Protein AF-A0A924LNQ1-F1 (afdb_monomer_lite)

Sequence (114 aa):
MAVPLSPPAAVATGTAYTRARLTTQVQALLADRRVAGAGPTAPRGRLATPAGLRDCVNALGATGAPLAVDLATFDGSPAAIFVLPAAGGGREVWVVSPSCRPGADGTRYFTRLP

Foldseek 3Di:
DDDPPDQAAEAAPQDEAEPVCNVVVVVVQLVVVVVDPDGHDQDDDLSSDPVSVVLLCVQVVHDDRFSYWYQYHYPNHTWIWTWHADDPGFIKTFTAHPNCDRPCSRTPDIDTGD

pLDDT: mean 74.74, std 15.28, range [33.12, 90.88]

Secondary structure (DSSP, 8-state):
----------B----EE-TTTHHHHHHHHHHHHHH-SS--S---SGGGSHHHHHHHHHHTT--S--SEEEEEEETTEEEEEEEEEPTTSSEEEEEE-TT-BTTB--EEEEEEE-

Radius of gyration: 13.12 Å; chains: 1; bounding box: 34×35×32 Å

Structure (mmCIF, N/CA/C/O backbone):
data_AF-A0A924LNQ1-F1
#
_entry.id   AF-A0A924LNQ1-F1
#
loop_
_atom_site.group_PDB
_atom_site.id
_atom_site.type_symbol
_atom_site.label_atom_id
_atom_site.label_alt_id
_atom_site.label_comp_id
_atom_site.label_asym_id
_atom_site.label_entity_id
_atom_site.label_seq_id
_atom_site.pdbx_PDB_ins_code
_atom_site.Cartn_x
_atom_site.Cartn_y
_atom_site.Cartn_z
_atom_site.occupancy
_atom_site.B_iso_or_equiv
_atom_site.auth_seq_id
_atom_site.auth_comp_id
_atom_site.auth_asym_id
_atom_site.auth_atom_id
_atom_site.pdbx_PDB_model_num
ATOM 1 N N . MET A 1 1 ? 22.230 16.547 -14.900 1.00 33.12 1 MET A N 1
ATOM 2 C CA . MET A 1 1 ? 22.446 16.017 -13.537 1.00 33.12 1 MET A CA 1
ATOM 3 C C . MET A 1 1 ? 21.403 14.934 -13.308 1.00 33.12 1 MET A C 1
ATOM 5 O O . MET A 1 1 ? 20.239 15.262 -13.135 1.00 33.12 1 MET A O 1
ATOM 9 N N . ALA A 1 2 ? 21.774 13.662 -13.458 1.00 35.75 2 ALA A N 1
ATOM 10 C CA . ALA A 1 2 ? 20.860 12.547 -13.230 1.00 35.75 2 ALA A CA 1
ATOM 11 C C . ALA A 1 2 ? 20.834 12.266 -11.727 1.00 35.75 2 ALA A C 1
ATOM 13 O O . ALA A 1 2 ? 21.851 11.869 -11.162 1.00 35.75 2 ALA A O 1
ATOM 14 N N . VAL A 1 3 ? 19.702 12.523 -11.073 1.00 43.25 3 VAL A N 1
ATOM 15 C CA . VAL A 1 3 ? 19.470 12.011 -9.721 1.00 43.25 3 VAL A CA 1
ATOM 16 C C . VAL A 1 3 ? 19.542 10.488 -9.848 1.00 43.25 3 VAL A C 1
ATOM 18 O O . VAL A 1 3 ? 18.784 9.943 -10.657 1.00 43.25 3 VAL A O 1
ATOM 21 N N . PRO A 1 4 ? 20.452 9.78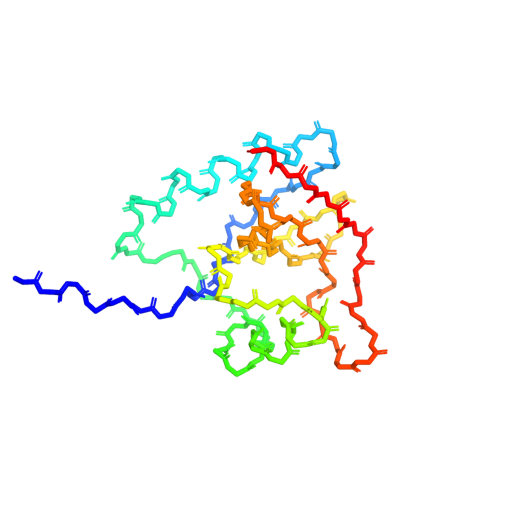1 -9.152 1.00 36.81 4 PRO A N 1
ATOM 22 C CA . PRO A 1 4 ? 20.391 8.331 -9.141 1.00 36.81 4 PRO A CA 1
ATOM 23 C C . PRO A 1 4 ? 19.013 7.979 -8.587 1.00 36.81 4 PRO A C 1
ATOM 25 O O . PRO A 1 4 ? 18.674 8.364 -7.468 1.00 36.81 4 PRO A O 1
ATOM 28 N N . LEU A 1 5 ? 18.188 7.325 -9.406 1.00 40.62 5 LEU A N 1
ATOM 29 C CA . LEU A 1 5 ? 16.910 6.766 -8.988 1.00 40.62 5 LEU A CA 1
ATOM 30 C C . LEU A 1 5 ? 17.242 5.633 -8.019 1.00 40.62 5 LEU A C 1
ATOM 32 O O . LEU A 1 5 ? 17.307 4.465 -8.400 1.00 40.62 5 LEU A O 1
ATOM 36 N N . SER A 1 6 ? 17.560 5.997 -6.777 1.00 44.22 6 SER A N 1
ATOM 37 C CA . SER A 1 6 ? 17.732 5.047 -5.697 1.00 44.22 6 SER A CA 1
ATOM 38 C C . SER A 1 6 ? 16.479 4.184 -5.669 1.00 44.22 6 SER A C 1
ATOM 40 O O . SER A 1 6 ? 15.369 4.727 -5.758 1.00 44.22 6 SER A O 1
ATOM 42 N N . PRO A 1 7 ? 16.629 2.852 -5.582 1.00 51.50 7 PRO A N 1
ATOM 43 C CA . PRO A 1 7 ? 15.477 1.986 -5.458 1.00 51.50 7 PRO A CA 1
ATOM 44 C C . PRO A 1 7 ? 14.638 2.496 -4.283 1.00 51.50 7 PRO A C 1
ATOM 46 O O . PRO A 1 7 ? 15.213 2.933 -3.282 1.00 51.50 7 PRO A O 1
ATOM 49 N N . PRO A 1 8 ? 13.305 2.486 -4.406 1.00 57.97 8 PRO A N 1
ATOM 50 C CA . PRO A 1 8 ? 12.415 3.006 -3.385 1.00 57.97 8 PRO A CA 1
ATOM 51 C C . PRO A 1 8 ? 12.666 2.239 -2.087 1.00 57.97 8 PRO A C 1
ATOM 53 O O . PRO A 1 8 ? 12.164 1.135 -1.893 1.00 57.97 8 PRO A O 1
ATOM 56 N N . ALA A 1 9 ? 13.482 2.818 -1.209 1.00 65.00 9 ALA A N 1
ATOM 57 C CA . ALA A 1 9 ? 13.751 2.264 0.102 1.00 65.00 9 ALA A CA 1
ATOM 58 C C . ALA A 1 9 ? 12.438 2.267 0.876 1.00 65.00 9 ALA A C 1
ATOM 60 O O . ALA A 1 9 ? 11.636 3.189 0.710 1.00 65.00 9 ALA A O 1
ATOM 61 N N . ALA A 1 10 ? 12.189 1.258 1.704 1.00 70.69 10 ALA A N 1
ATOM 62 C CA . ALA A 1 10 ? 11.098 1.372 2.656 1.00 70.69 10 ALA A CA 1
ATOM 63 C C . ALA A 1 10 ? 11.333 2.611 3.525 1.00 70.69 10 ALA A C 1
ATOM 65 O O . ALA A 1 10 ? 12.465 2.914 3.902 1.00 70.69 10 ALA A O 1
ATOM 66 N N . VAL A 1 11 ? 10.265 3.343 3.805 1.00 75.19 11 VAL A N 1
ATOM 67 C CA . VAL A 1 11 ? 10.258 4.371 4.845 1.00 75.19 11 VAL A CA 1
ATOM 68 C C . VAL A 1 11 ? 9.492 3.819 6.035 1.00 75.19 11 VAL A C 1
ATOM 70 O O . VAL A 1 11 ? 8.691 2.906 5.872 1.00 75.19 11 VAL A O 1
ATOM 73 N N . ALA A 1 12 ? 9.761 4.321 7.231 1.00 76.75 12 ALA A N 1
ATOM 74 C CA . ALA A 1 12 ? 8.931 4.049 8.395 1.00 76.75 12 ALA A CA 1
ATOM 75 C C . ALA A 1 12 ? 8.342 5.379 8.857 1.00 76.75 12 ALA A C 1
ATOM 77 O O . ALA A 1 12 ? 8.959 6.088 9.649 1.00 76.75 12 ALA A O 1
ATOM 78 N N . THR A 1 13 ? 7.186 5.761 8.309 1.00 72.00 13 THR A N 1
ATOM 79 C CA . THR A 1 13 ? 6.548 7.037 8.677 1.00 72.00 13 THR A CA 1
ATOM 80 C C . THR A 1 13 ? 5.883 6.974 10.052 1.00 72.00 13 THR A C 1
ATOM 82 O O . THR A 1 13 ? 5.626 8.008 10.660 1.00 72.00 13 THR A O 1
ATOM 85 N N . GLY A 1 14 ? 5.577 5.765 10.545 1.00 76.56 14 GLY A N 1
ATOM 86 C CA . GLY A 1 14 ? 4.773 5.572 11.754 1.00 76.56 14 GLY A CA 1
ATOM 87 C C . GLY A 1 14 ? 3.283 5.869 11.553 1.00 76.56 14 GLY A C 1
ATOM 88 O O . GLY A 1 14 ? 2.533 5.909 12.526 1.00 76.56 14 GLY A O 1
ATOM 89 N N . THR A 1 15 ? 2.833 6.057 10.308 1.00 85.31 15 THR A N 1
ATOM 90 C CA . THR A 1 15 ? 1.434 6.365 9.996 1.00 85.31 15 THR A CA 1
ATOM 91 C C . THR A 1 15 ? 0.491 5.245 10.457 1.00 85.31 15 THR A C 1
ATOM 93 O O . THR A 1 15 ? 0.713 4.058 10.215 1.00 85.31 15 THR A O 1
ATOM 96 N N . ALA A 1 16 ? -0.607 5.620 11.112 1.00 88.69 16 ALA A N 1
ATOM 97 C CA . ALA A 1 16 ? -1.681 4.693 11.451 1.00 88.69 16 ALA A CA 1
ATOM 98 C C . ALA A 1 16 ? -2.677 4.601 10.291 1.00 88.69 16 ALA A C 1
ATOM 100 O O . ALA A 1 16 ? -3.648 5.361 10.212 1.00 88.69 16 ALA A O 1
ATOM 101 N N . TYR A 1 17 ? -2.419 3.693 9.352 1.00 88.06 17 TYR A N 1
ATOM 102 C CA . TYR A 1 17 ? -3.333 3.432 8.251 1.00 88.06 17 TYR A CA 1
ATOM 103 C C . TYR A 1 17 ? -4.601 2.750 8.751 1.00 88.06 17 TYR A C 1
ATOM 105 O O . TYR A 1 17 ? -4.583 1.928 9.667 1.00 88.06 17 TYR A O 1
ATOM 113 N N . THR A 1 18 ? -5.718 3.080 8.118 1.00 90.88 18 THR A N 1
ATOM 114 C CA . THR A 1 18 ? -7.011 2.438 8.381 1.00 90.88 18 THR A CA 1
ATOM 115 C C . THR A 1 18 ? -7.687 2.138 7.060 1.00 90.88 18 THR A C 1
ATOM 117 O O . THR A 1 18 ? -7.518 2.904 6.109 1.00 90.88 18 THR A O 1
ATOM 120 N N . ARG A 1 19 ? -8.506 1.084 6.982 1.00 88.50 19 ARG A N 1
ATOM 121 C CA . ARG A 1 19 ? -9.283 0.802 5.753 1.00 88.50 19 ARG A CA 1
ATOM 122 C C . ARG A 1 19 ? -10.075 2.011 5.269 1.00 88.50 19 ARG A C 1
ATOM 124 O O . ARG A 1 19 ? -10.077 2.307 4.080 1.00 88.50 19 ARG A O 1
ATOM 131 N N . ALA A 1 20 ? -10.701 2.729 6.200 1.00 88.62 20 ALA A N 1
ATOM 132 C CA . ALA A 1 20 ? -11.564 3.866 5.897 1.00 88.62 20 ALA A CA 1
ATOM 133 C C . ALA A 1 20 ? -10.820 5.059 5.271 1.00 88.62 20 ALA A C 1
ATOM 135 O O . ALA A 1 20 ? -11.437 5.865 4.582 1.00 88.62 20 ALA A O 1
ATOM 136 N N . ARG A 1 21 ? -9.510 5.198 5.517 1.00 88.94 21 ARG A N 1
ATOM 137 C CA . ARG A 1 21 ? -8.708 6.349 5.061 1.00 88.94 21 ARG A CA 1
ATOM 138 C C . ARG A 1 21 ? -7.530 5.962 4.172 1.00 88.94 21 ARG A C 1
ATOM 140 O O . ARG A 1 21 ? -6.788 6.849 3.755 1.00 88.94 21 ARG A O 1
ATOM 147 N N . LEU A 1 22 ? -7.377 4.676 3.850 1.00 86.94 22 LEU A N 1
ATOM 148 C CA . LEU A 1 22 ? -6.207 4.139 3.156 1.00 86.94 22 LEU A CA 1
ATOM 149 C C . LEU A 1 22 ? -5.921 4.889 1.854 1.00 86.94 22 LEU A C 1
ATOM 151 O O . LEU A 1 22 ? -4.785 5.285 1.627 1.00 86.94 22 LEU A O 1
ATOM 155 N N . THR A 1 23 ? -6.945 5.148 1.039 1.00 87.06 23 THR A N 1
ATOM 156 C CA . THR A 1 23 ? -6.801 5.885 -0.223 1.00 87.06 23 THR A CA 1
ATOM 157 C C . THR A 1 23 ? -6.181 7.264 -0.008 1.00 87.06 23 THR A C 1
ATOM 159 O O . THR A 1 23 ? -5.158 7.578 -0.611 1.00 87.06 23 THR A O 1
ATOM 162 N N . THR A 1 24 ? -6.749 8.076 0.885 1.00 87.62 24 THR A N 1
ATOM 163 C CA . THR A 1 24 ? -6.257 9.433 1.163 1.00 87.62 24 THR A CA 1
ATOM 164 C C . THR A 1 24 ? -4.864 9.410 1.795 1.00 87.62 24 THR A C 1
ATOM 166 O O . THR A 1 24 ? -4.009 10.213 1.432 1.00 87.62 24 THR A O 1
ATOM 169 N N . GLN A 1 25 ? -4.608 8.459 2.698 1.00 89.56 25 GLN A N 1
ATOM 170 C CA . GLN A 1 25 ? -3.310 8.298 3.361 1.00 89.56 25 GLN A CA 1
ATOM 171 C C . GLN A 1 25 ? -2.211 7.878 2.376 1.00 89.56 25 GLN A C 1
ATOM 173 O O . GLN A 1 25 ? -1.108 8.416 2.414 1.00 89.56 25 GLN A O 1
ATOM 178 N N . VAL A 1 26 ? -2.513 6.968 1.448 1.00 86.88 26 VAL A N 1
ATOM 179 C CA . VAL A 1 26 ? -1.578 6.546 0.396 1.00 86.88 26 VAL A CA 1
ATOM 180 C C . VAL A 1 26 ? -1.292 7.684 -0.581 1.00 86.88 26 VAL A C 1
ATOM 182 O O . VAL A 1 26 ? -0.144 7.865 -0.983 1.00 86.88 26 VAL A O 1
ATOM 185 N N . GLN A 1 27 ? -2.297 8.481 -0.948 1.00 84.88 27 GLN A N 1
ATOM 186 C CA . GLN A 1 27 ? -2.071 9.654 -1.796 1.00 84.88 27 GLN A CA 1
ATOM 187 C C . GLN A 1 27 ? -1.153 10.677 -1.112 1.00 84.88 27 GLN A C 1
ATOM 189 O O . GLN A 1 27 ? -0.250 11.201 -1.765 1.00 84.88 27 GLN A O 1
ATOM 194 N N . ALA A 1 28 ? -1.314 10.901 0.197 1.00 85.06 28 ALA A N 1
ATOM 195 C CA . ALA A 1 28 ? -0.407 11.747 0.975 1.00 85.06 28 ALA A CA 1
ATOM 196 C C . ALA A 1 28 ? 1.027 11.187 0.993 1.00 85.06 28 ALA A C 1
ATOM 198 O O . ALA A 1 28 ? 1.959 11.905 0.644 1.00 85.06 28 ALA A O 1
ATOM 199 N N . LEU A 1 29 ? 1.202 9.884 1.257 1.00 83.44 29 LEU A N 1
ATOM 200 C CA . LEU A 1 29 ? 2.511 9.214 1.202 1.00 83.44 29 LEU A CA 1
ATOM 201 C C . LEU A 1 29 ? 3.209 9.417 -0.153 1.00 83.44 29 LEU A C 1
ATOM 203 O O . LEU A 1 29 ? 4.417 9.651 -0.224 1.00 83.44 29 LEU A O 1
ATOM 207 N N . LEU A 1 30 ? 2.454 9.306 -1.245 1.00 81.25 30 LEU A N 1
ATOM 208 C CA . LEU A 1 30 ? 2.969 9.489 -2.600 1.00 81.25 30 LEU A CA 1
ATOM 209 C C . LEU A 1 30 ? 3.318 10.950 -2.900 1.00 81.25 30 LEU A C 1
ATOM 211 O O . LEU A 1 30 ? 4.282 11.194 -3.627 1.00 81.25 30 LEU A O 1
ATOM 215 N N . ALA A 1 31 ? 2.550 11.903 -2.369 1.00 80.19 31 ALA A N 1
ATOM 216 C CA . ALA A 1 31 ? 2.848 13.326 -2.475 1.00 80.19 31 ALA A CA 1
ATOM 217 C C . ALA A 1 31 ? 4.133 13.671 -1.707 1.00 80.19 31 ALA A C 1
ATOM 219 O O . ALA A 1 31 ? 5.040 14.259 -2.292 1.00 80.19 31 ALA A O 1
ATOM 220 N N . ASP A 1 32 ? 4.269 13.200 -0.466 1.00 70.44 32 ASP A N 1
ATOM 221 C CA . ASP A 1 32 ? 5.452 13.427 0.372 1.00 70.44 32 ASP A CA 1
ATOM 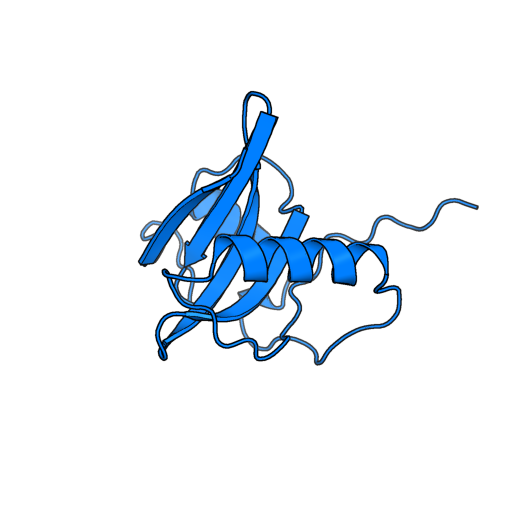222 C C . ASP A 1 32 ? 6.709 12.768 -0.207 1.00 70.44 32 ASP A C 1
ATOM 224 O O . ASP A 1 32 ? 7.789 13.356 -0.200 1.00 70.44 32 ASP A O 1
ATOM 228 N N . ARG A 1 33 ? 6.597 11.573 -0.801 1.00 63.50 33 ARG A N 1
ATOM 229 C CA . ARG A 1 33 ? 7.730 10.908 -1.469 1.00 63.50 33 ARG A CA 1
ATOM 230 C C . ARG A 1 33 ? 8.265 11.643 -2.687 1.00 63.50 33 ARG A C 1
ATOM 232 O O . ARG A 1 33 ? 9.448 11.509 -2.983 1.00 63.50 33 ARG A O 1
ATOM 239 N N . ARG A 1 34 ? 7.428 12.403 -3.399 1.00 55.12 34 ARG A N 1
ATOM 240 C CA . ARG A 1 34 ? 7.916 13.278 -4.477 1.00 55.12 34 ARG A CA 1
ATOM 241 C C . ARG A 1 34 ? 8.774 14.422 -3.935 1.00 55.12 34 ARG A C 1
ATOM 243 O O . ARG A 1 34 ? 9.555 14.987 -4.690 1.00 55.12 34 ARG A O 1
ATOM 250 N N . VAL A 1 35 ? 8.633 14.737 -2.648 1.00 44.00 35 VAL A N 1
ATOM 251 C CA . VAL A 1 35 ? 9.347 15.811 -1.949 1.00 44.00 35 VAL A CA 1
ATOM 252 C C . VAL A 1 35 ? 10.547 15.270 -1.146 1.00 44.00 35 VAL A C 1
ATOM 254 O O . VAL A 1 35 ? 11.517 15.990 -0.920 1.00 44.00 35 VAL A O 1
ATOM 257 N N . ALA A 1 36 ? 10.539 13.993 -0.749 1.00 45.84 36 ALA A N 1
ATOM 258 C CA . ALA A 1 36 ? 11.541 13.405 0.140 1.00 45.84 36 ALA A CA 1
ATOM 259 C C . ALA A 1 36 ? 12.878 13.056 -0.555 1.00 45.84 36 ALA A C 1
ATOM 261 O O . ALA A 1 36 ? 13.087 11.938 -1.025 1.00 45.84 36 ALA A O 1
ATOM 262 N N . GLY A 1 37 ? 13.813 14.012 -0.546 1.00 39.62 37 GLY A N 1
ATOM 263 C CA . GLY A 1 37 ? 15.240 13.833 -0.862 1.00 39.62 37 GLY A CA 1
ATOM 264 C C . GLY A 1 37 ? 16.163 13.591 0.349 1.00 39.62 37 GLY A C 1
ATOM 265 O O . GLY A 1 37 ? 17.372 13.492 0.169 1.00 39.62 37 GLY A O 1
ATOM 266 N N . ALA A 1 38 ? 15.644 13.490 1.577 1.00 37.47 38 ALA A N 1
ATOM 267 C CA . ALA A 1 38 ? 16.425 13.213 2.791 1.00 37.47 38 ALA A CA 1
ATOM 268 C C . ALA A 1 38 ? 15.542 12.492 3.831 1.00 37.47 38 ALA A C 1
ATOM 270 O O . ALA A 1 38 ? 14.403 12.889 4.060 1.00 37.47 38 ALA A O 1
ATOM 271 N N . GLY A 1 39 ? 16.032 11.368 4.363 1.00 41.94 39 GLY A N 1
ATOM 272 C CA . GLY A 1 39 ? 15.209 10.226 4.781 1.00 41.94 39 GLY A CA 1
ATOM 273 C C . GLY A 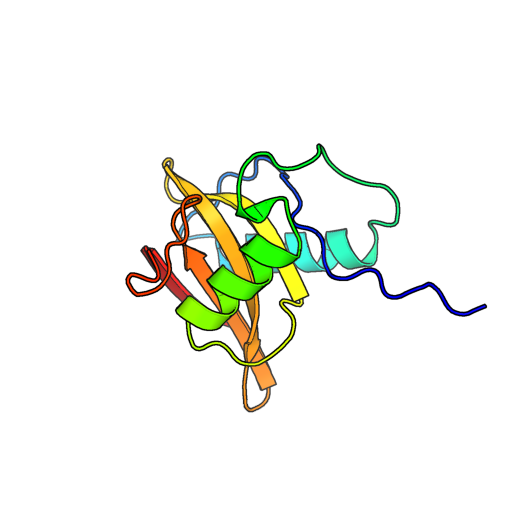1 39 ? 14.493 10.294 6.150 1.00 41.94 39 GLY A C 1
ATOM 274 O O . GLY A 1 39 ? 15.069 10.786 7.120 1.00 41.94 39 GLY A O 1
ATOM 275 N N . PRO A 1 40 ? 13.289 9.688 6.253 1.00 48.69 40 PRO A N 1
ATOM 276 C CA . PRO A 1 40 ? 12.672 9.204 7.497 1.00 48.69 40 PRO A CA 1
ATOM 277 C C . PRO A 1 40 ? 13.491 8.076 8.154 1.00 48.69 40 PRO A C 1
ATOM 279 O O . PRO A 1 40 ? 14.346 7.465 7.513 1.00 48.69 40 PRO A O 1
ATOM 282 N N . THR A 1 41 ? 13.205 7.773 9.426 1.00 48.62 41 THR A N 1
ATOM 283 C CA . THR A 1 41 ? 13.862 6.730 10.236 1.00 48.62 41 THR A CA 1
ATOM 284 C C . THR A 1 41 ? 14.064 5.423 9.464 1.00 48.62 41 THR A C 1
ATOM 286 O O . THR A 1 41 ? 13.122 4.893 8.871 1.00 48.62 41 THR A O 1
ATOM 289 N N . ALA A 1 42 ? 15.294 4.893 9.492 1.00 55.91 42 ALA A N 1
ATOM 290 C CA . ALA A 1 42 ? 15.639 3.651 8.812 1.00 55.91 42 ALA A CA 1
ATOM 291 C C . ALA A 1 42 ? 14.700 2.518 9.272 1.00 55.91 42 ALA A C 1
ATOM 293 O O . ALA A 1 42 ? 14.629 2.236 10.477 1.00 55.91 42 ALA A O 1
ATOM 294 N N . PRO A 1 43 ? 13.976 1.868 8.346 1.00 61.12 43 PRO A N 1
ATOM 295 C CA . PRO A 1 43 ? 13.132 0.742 8.697 1.00 61.12 43 PRO A CA 1
ATOM 296 C C . PRO A 1 43 ? 13.985 -0.382 9.295 1.00 61.12 43 PRO A C 1
ATOM 298 O O . PRO A 1 43 ? 15.168 -0.519 8.984 1.00 61.12 43 PRO A O 1
ATOM 301 N N . ARG A 1 44 ? 13.401 -1.204 10.169 1.00 61.47 44 ARG A N 1
ATOM 302 C CA . ARG A 1 44 ? 14.075 -2.371 10.763 1.00 61.47 44 ARG A CA 1
ATOM 303 C C . ARG A 1 44 ? 13.398 -3.659 10.293 1.00 61.47 44 ARG A C 1
ATOM 305 O O . ARG A 1 44 ? 12.178 -3.706 10.169 1.00 61.47 44 ARG A O 1
ATOM 312 N N . GLY A 1 45 ? 14.186 -4.709 10.055 1.00 68.50 45 GLY A N 1
ATOM 313 C CA . GLY A 1 45 ? 13.704 -6.024 9.606 1.00 68.50 45 GLY A CA 1
ATOM 314 C C . GLY A 1 45 ? 13.934 -6.299 8.115 1.00 68.50 45 GLY A C 1
ATOM 315 O O . GLY A 1 45 ? 14.584 -5.523 7.423 1.00 68.50 45 GLY A O 1
ATOM 316 N N . ARG A 1 46 ? 13.411 -7.423 7.601 1.00 71.19 46 ARG A N 1
ATOM 317 C CA . ARG A 1 46 ? 13.653 -7.879 6.212 1.00 71.19 46 ARG A CA 1
ATOM 318 C C . ARG A 1 46 ? 13.284 -6.829 5.162 1.00 71.19 46 ARG A C 1
ATOM 320 O O . ARG A 1 46 ? 14.050 -6.598 4.230 1.00 71.19 46 ARG A O 1
ATOM 327 N N . LEU A 1 47 ? 12.159 -6.150 5.366 1.00 73.94 47 LEU A N 1
ATOM 328 C CA . LEU A 1 47 ? 11.643 -5.118 4.465 1.00 73.94 47 LEU A CA 1
ATOM 329 C C . LEU A 1 47 ? 12.451 -3.809 4.491 1.00 73.94 47 LEU A C 1
ATOM 331 O O . LEU A 1 47 ? 12.217 -2.934 3.669 1.00 73.94 47 LEU A O 1
ATOM 335 N N . ALA A 1 48 ? 13.421 -3.669 5.400 1.00 73.06 48 ALA A N 1
ATOM 336 C CA . ALA A 1 48 ? 14.372 -2.560 5.377 1.00 73.06 48 ALA A CA 1
ATOM 337 C C . ALA A 1 48 ? 15.452 -2.724 4.299 1.00 73.06 48 ALA A C 1
ATOM 339 O O . ALA A 1 48 ? 16.139 -1.766 3.953 1.00 73.06 48 ALA A O 1
ATOM 340 N N . THR A 1 49 ? 15.631 -3.945 3.790 1.00 72.94 49 THR A N 1
ATOM 341 C CA . THR A 1 49 ? 16.660 -4.258 2.799 1.00 72.94 49 THR A CA 1
ATOM 342 C C . THR A 1 49 ? 16.058 -4.313 1.394 1.00 72.94 49 THR A C 1
ATOM 344 O O . THR A 1 49 ? 14.948 -4.827 1.226 1.00 72.94 49 THR A O 1
ATOM 347 N N . PRO A 1 50 ? 16.789 -3.873 0.353 1.00 72.75 50 PRO A N 1
ATOM 348 C CA . PRO A 1 50 ? 16.330 -4.008 -1.030 1.00 72.75 50 PRO A CA 1
ATOM 349 C C . PRO A 1 50 ? 16.040 -5.459 -1.440 1.00 72.75 50 PRO A C 1
ATOM 351 O O . PRO A 1 50 ? 15.144 -5.699 -2.246 1.00 72.75 50 PRO A O 1
ATOM 354 N N . ALA A 1 51 ? 16.786 -6.422 -0.887 1.00 78.50 51 ALA A N 1
ATOM 355 C CA . 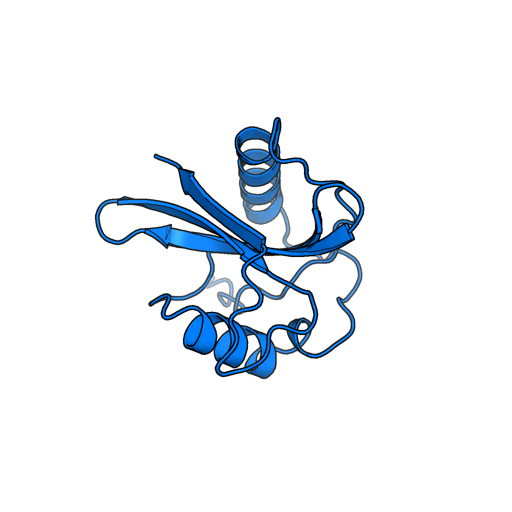ALA A 1 51 ? 16.570 -7.846 -1.128 1.00 78.50 51 ALA A CA 1
ATOM 356 C C . ALA A 1 51 ? 15.237 -8.317 -0.529 1.00 78.50 51 ALA A C 1
ATOM 358 O O . ALA A 1 51 ? 14.396 -8.837 -1.254 1.00 78.50 51 ALA A O 1
ATOM 359 N N . GLY A 1 52 ? 14.983 -8.034 0.753 1.00 79.19 52 GLY A N 1
ATOM 360 C CA . GLY A 1 52 ? 13.733 -8.442 1.396 1.00 79.19 52 GLY A CA 1
ATOM 361 C C . GLY A 1 52 ? 12.491 -7.753 0.821 1.00 79.19 52 GLY A C 1
ATOM 362 O O . GLY A 1 52 ? 11.426 -8.364 0.781 1.00 79.19 52 GLY A O 1
ATOM 363 N N . LEU A 1 53 ? 12.614 -6.518 0.320 1.00 77.56 53 LEU A N 1
ATOM 364 C CA . LEU A 1 53 ? 11.537 -5.869 -0.438 1.00 77.56 53 LEU A CA 1
ATOM 365 C C . LEU A 1 53 ? 11.228 -6.606 -1.739 1.00 77.56 53 LEU A C 1
ATOM 367 O O . LEU A 1 53 ? 10.063 -6.827 -2.054 1.00 77.56 53 LEU A O 1
ATOM 371 N N . ARG A 1 54 ? 12.264 -7.003 -2.481 1.00 78.88 54 ARG A N 1
ATOM 372 C CA . ARG A 1 54 ? 12.113 -7.734 -3.742 1.00 78.88 54 ARG A CA 1
ATOM 373 C C . ARG A 1 54 ? 11.479 -9.100 -3.526 1.00 78.88 54 ARG A C 1
ATOM 375 O O . ARG A 1 54 ? 10.555 -9.449 -4.247 1.00 78.88 54 ARG A O 1
ATOM 382 N N . ASP A 1 55 ? 11.922 -9.824 -2.504 1.00 80.94 55 ASP A N 1
ATOM 383 C CA . ASP A 1 55 ? 11.348 -11.121 -2.144 1.00 80.94 55 ASP A CA 1
ATOM 384 C C . ASP A 1 55 ? 9.868 -10.995 -1.771 1.00 80.94 55 ASP A C 1
ATOM 386 O O . ASP A 1 55 ? 9.059 -11.831 -2.164 1.00 80.94 55 ASP A O 1
ATOM 390 N N . CYS A 1 56 ? 9.499 -9.923 -1.064 1.00 81.75 56 CYS A N 1
ATOM 391 C CA . CYS A 1 56 ? 8.111 -9.640 -0.718 1.00 81.75 56 CYS A CA 1
ATOM 392 C C . CYS A 1 56 ? 7.254 -9.328 -1.951 1.00 81.75 56 CYS A C 1
ATOM 394 O O . CYS A 1 56 ? 6.182 -9.898 -2.117 1.00 81.75 56 CYS A O 1
ATOM 396 N N . VAL A 1 57 ? 7.739 -8.464 -2.847 1.00 80.69 57 VAL A N 1
ATOM 397 C CA . VAL A 1 57 ? 7.041 -8.134 -4.101 1.00 80.69 57 VAL A CA 1
ATOM 398 C C . VAL A 1 57 ? 6.867 -9.378 -4.979 1.00 80.69 57 VAL A C 1
ATOM 400 O O . VAL A 1 57 ? 5.783 -9.598 -5.512 1.00 80.69 57 VAL A O 1
ATOM 403 N N . ASN A 1 58 ? 7.889 -10.236 -5.051 1.00 81.81 58 ASN A N 1
ATOM 404 C CA . ASN A 1 58 ? 7.808 -11.518 -5.749 1.00 81.81 58 ASN A CA 1
ATOM 405 C C . ASN A 1 58 ? 6.779 -12.459 -5.107 1.00 81.81 58 ASN A C 1
ATOM 407 O O . ASN A 1 58 ? 6.034 -13.120 -5.824 1.00 81.81 58 ASN A O 1
ATOM 411 N N . ALA A 1 59 ? 6.717 -12.510 -3.772 1.00 81.19 59 ALA A N 1
ATOM 412 C CA . ALA A 1 59 ? 5.720 -13.302 -3.055 1.00 81.19 59 ALA A CA 1
ATOM 413 C C . ALA A 1 59 ? 4.293 -12.804 -3.324 1.00 81.19 59 ALA A C 1
ATOM 415 O O . ALA A 1 59 ? 3.398 -13.618 -3.493 1.00 81.19 59 ALA A O 1
ATOM 416 N N . LEU A 1 60 ? 4.096 -11.487 -3.450 1.00 78.88 60 LEU A N 1
ATOM 417 C CA . LEU A 1 60 ? 2.809 -10.888 -3.823 1.00 78.88 60 LEU A CA 1
ATOM 418 C C . LEU A 1 60 ? 2.390 -11.195 -5.271 1.00 78.88 60 LEU A C 1
ATOM 420 O O . LEU A 1 60 ? 1.280 -10.849 -5.666 1.00 78.88 60 LEU A O 1
ATOM 424 N N . GLY A 1 61 ? 3.279 -11.770 -6.091 1.00 79.06 61 GLY A N 1
ATOM 425 C CA . GLY A 1 61 ? 3.059 -11.937 -7.529 1.00 79.06 61 GLY A CA 1
ATOM 426 C C . GLY A 1 61 ? 2.967 -10.606 -8.282 1.00 79.06 61 GLY A C 1
ATOM 427 O O . GLY A 1 61 ? 2.571 -10.580 -9.447 1.00 79.06 61 GLY A O 1
ATOM 428 N N . ALA A 1 62 ? 3.319 -9.496 -7.630 1.00 75.25 62 ALA A N 1
ATOM 429 C CA . ALA A 1 62 ? 3.225 -8.174 -8.212 1.00 75.25 62 ALA A CA 1
ATOM 430 C C . ALA A 1 62 ? 4.439 -7.924 -9.113 1.00 75.25 62 ALA A C 1
ATOM 432 O O . ALA A 1 62 ? 5.592 -8.109 -8.721 1.00 75.25 62 ALA A O 1
ATOM 433 N N . THR A 1 63 ? 4.186 -7.491 -10.343 1.00 70.44 63 THR A N 1
ATOM 434 C CA . THR A 1 63 ? 5.240 -7.212 -11.319 1.00 70.44 63 THR A CA 1
ATOM 435 C C . THR A 1 63 ? 5.568 -5.726 -11.331 1.00 70.44 63 THR A C 1
ATOM 437 O O . THR A 1 63 ? 4.709 -4.902 -11.641 1.00 70.44 63 THR A O 1
ATOM 440 N N . GLY A 1 64 ? 6.822 -5.378 -11.046 1.00 73.56 64 GLY A N 1
ATOM 441 C CA . GLY A 1 64 ? 7.324 -4.007 -11.144 1.00 73.56 64 GLY A CA 1
ATOM 442 C C . GLY A 1 64 ? 7.955 -3.493 -9.854 1.00 73.56 64 GLY A C 1
ATOM 443 O O . GLY A 1 64 ? 7.872 -4.108 -8.794 1.00 73.56 64 GLY A O 1
ATOM 444 N N . ALA A 1 65 ? 8.626 -2.346 -9.954 1.00 76.62 65 ALA A N 1
ATOM 445 C CA . ALA A 1 65 ? 9.191 -1.687 -8.786 1.00 76.62 65 ALA A CA 1
ATOM 446 C C . ALA A 1 65 ? 8.070 -0.994 -7.985 1.00 76.62 65 ALA A C 1
ATOM 448 O O . ALA A 1 65 ? 7.278 -0.253 -8.579 1.00 76.62 65 ALA A O 1
ATOM 449 N N . PRO A 1 66 ? 7.991 -1.187 -6.656 1.00 80.19 66 PRO A N 1
ATOM 450 C CA . PRO A 1 66 ? 7.011 -0.484 -5.838 1.00 80.19 66 PRO A CA 1
ATOM 451 C C . PRO A 1 66 ? 7.284 1.020 -5.883 1.00 80.19 66 PRO A C 1
ATOM 453 O O . PRO A 1 66 ? 8.400 1.452 -5.650 1.00 80.19 66 PRO A O 1
ATOM 456 N N . LEU A 1 67 ? 6.275 1.844 -6.144 1.00 83.62 67 LEU A N 1
ATOM 457 C CA . LEU A 1 67 ? 6.388 3.306 -6.130 1.00 83.62 67 LEU A CA 1
ATOM 458 C C . LEU A 1 67 ? 6.673 3.827 -4.715 1.00 83.62 67 LEU A C 1
ATOM 460 O O . LEU A 1 67 ? 7.465 4.752 -4.515 1.00 83.62 67 LEU A O 1
ATOM 464 N N . ALA A 1 68 ? 6.017 3.219 -3.726 1.00 83.44 68 ALA A N 1
ATOM 465 C CA . ALA A 1 68 ? 6.211 3.526 -2.321 1.00 83.44 68 ALA A CA 1
ATOM 466 C C . ALA A 1 68 ? 6.121 2.274 -1.454 1.00 83.44 68 ALA A C 1
ATOM 468 O O . ALA A 1 68 ? 5.340 1.369 -1.737 1.00 83.44 68 ALA A O 1
ATOM 469 N N . VAL A 1 69 ? 6.925 2.248 -0.391 1.00 84.12 69 VAL A N 1
ATOM 470 C CA . VAL A 1 69 ? 6.834 1.245 0.669 1.00 84.12 69 VAL A CA 1
ATOM 471 C C . VAL A 1 69 ? 6.918 1.950 2.014 1.00 84.12 69 VAL A C 1
ATOM 473 O O . VAL A 1 69 ? 7.880 2.684 2.256 1.00 84.12 69 VAL A O 1
ATOM 476 N N . ASP A 1 70 ? 5.930 1.731 2.872 1.00 85.62 70 ASP A N 1
ATOM 477 C CA . ASP A 1 70 ? 5.868 2.311 4.213 1.00 85.62 70 ASP A CA 1
ATOM 478 C C . ASP A 1 70 ? 5.673 1.223 5.276 1.00 85.62 70 ASP A C 1
ATOM 480 O O . ASP A 1 70 ? 4.711 0.457 5.221 1.00 85.62 70 ASP A O 1
ATOM 484 N N . LEU A 1 71 ? 6.599 1.130 6.232 1.00 84.44 71 LEU A N 1
ATOM 485 C CA . LEU A 1 71 ? 6.491 0.271 7.409 1.00 84.44 71 LEU A CA 1
ATOM 486 C C . LEU A 1 71 ? 5.779 1.045 8.512 1.00 84.44 71 LEU A C 1
ATOM 488 O O . LEU A 1 71 ? 6.337 1.962 9.117 1.00 84.44 71 LEU A O 1
ATOM 492 N N . ALA A 1 72 ? 4.538 0.659 8.772 1.00 87.88 72 ALA A N 1
ATOM 493 C CA . ALA A 1 72 ? 3.633 1.430 9.600 1.00 87.88 72 ALA A CA 1
ATOM 494 C C . ALA A 1 72 ? 2.647 0.504 10.332 1.00 87.88 72 ALA A C 1
ATOM 496 O O . ALA A 1 72 ? 2.946 -0.666 10.596 1.00 87.88 72 ALA A O 1
ATOM 497 N N . THR A 1 73 ? 1.472 1.013 10.696 1.00 89.19 73 THR A N 1
ATOM 498 C CA . THR A 1 73 ? 0.381 0.170 11.201 1.00 89.19 73 THR A CA 1
ATOM 499 C C . THR A 1 73 ? -0.827 0.258 10.283 1.00 89.19 73 THR A C 1
ATOM 501 O O . THR A 1 73 ? -1.060 1.287 9.662 1.00 89.19 73 THR A O 1
ATOM 504 N N . PHE A 1 74 ? -1.591 -0.824 10.187 1.00 89.62 74 PHE A N 1
ATOM 505 C CA . PHE A 1 74 ? -2.865 -0.895 9.489 1.00 89.62 74 PHE A CA 1
ATOM 506 C C . PHE A 1 74 ? -3.922 -1.475 10.423 1.00 89.62 74 PHE A C 1
ATOM 508 O O . PHE A 1 74 ? -3.734 -2.569 10.961 1.00 89.62 74 PHE A O 1
ATOM 515 N N . ASP A 1 75 ? -5.006 -0.727 10.634 1.00 90.25 75 ASP A N 1
ATOM 516 C CA . ASP A 1 75 ? -6.071 -1.045 11.594 1.00 90.25 75 ASP A CA 1
ATOM 517 C C . ASP A 1 75 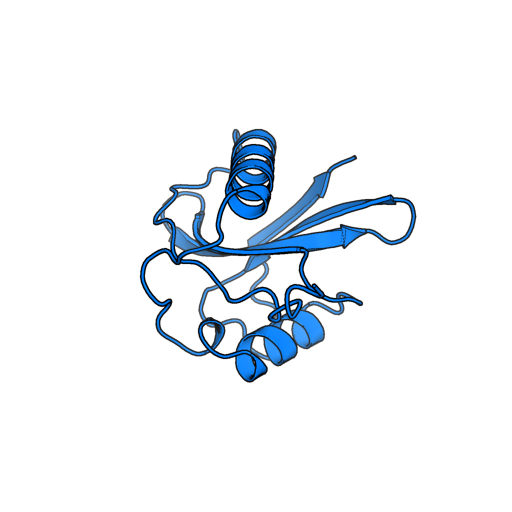? -5.497 -1.431 12.979 1.00 90.25 75 ASP A C 1
ATOM 519 O O . ASP A 1 75 ? -5.877 -2.426 13.592 1.00 90.25 75 ASP A O 1
ATOM 523 N N . GLY A 1 76 ? -4.501 -0.668 13.448 1.00 87.31 76 GLY A N 1
ATOM 524 C CA . GLY A 1 76 ? -3.852 -0.862 14.752 1.00 87.31 76 GLY A CA 1
ATOM 525 C C . GLY A 1 76 ? -2.823 -1.997 14.824 1.00 87.31 76 GLY A C 1
ATOM 526 O O . GLY A 1 76 ? -2.192 -2.179 15.861 1.00 87.31 76 GLY A O 1
ATOM 527 N N . SER A 1 77 ? -2.603 -2.746 13.742 1.00 86.69 77 SER A N 1
ATOM 528 C CA . SER A 1 77 ? -1.586 -3.802 13.689 1.00 86.69 77 SER A CA 1
ATOM 529 C C . SER A 1 77 ? -0.365 -3.387 12.870 1.00 86.69 77 SER A C 1
ATOM 531 O O . SER A 1 77 ? -0.546 -2.780 11.819 1.00 86.69 77 SER A O 1
ATOM 533 N N . PRO A 1 78 ? 0.865 -3.780 13.244 1.00 86.25 78 PRO A N 1
ATOM 534 C CA . PRO A 1 78 ? 2.041 -3.590 12.396 1.00 86.25 78 PRO A CA 1
ATOM 535 C C . PRO A 1 78 ? 1.829 -4.169 10.991 1.00 86.25 78 PRO A C 1
ATOM 537 O O . PRO A 1 78 ? 1.422 -5.326 10.851 1.00 86.25 78 PRO A O 1
ATOM 540 N N . ALA A 1 79 ? 2.104 -3.366 9.965 1.00 88.00 79 ALA A N 1
ATOM 541 C CA . ALA A 1 79 ? 1.930 -3.723 8.563 1.00 88.00 79 ALA A CA 1
ATOM 542 C C . ALA A 1 79 ? 2.917 -2.963 7.667 1.00 88.00 79 ALA A C 1
ATOM 544 O O . ALA A 1 79 ? 3.428 -1.904 8.023 1.00 88.00 79 ALA A O 1
ATOM 545 N N . ALA A 1 80 ? 3.166 -3.505 6.483 1.00 86.88 80 ALA A N 1
ATOM 546 C CA . ALA A 1 80 ? 3.865 -2.814 5.416 1.00 86.88 80 ALA A CA 1
ATOM 547 C C . ALA A 1 80 ? 2.869 -2.460 4.310 1.00 86.88 80 ALA A C 1
ATOM 549 O O . ALA A 1 80 ? 2.121 -3.321 3.845 1.00 86.88 80 ALA A O 1
ATOM 550 N N . ILE A 1 81 ? 2.860 -1.193 3.911 1.00 88.12 81 ILE A N 1
ATOM 551 C CA . ILE A 1 81 ? 2.025 -0.666 2.835 1.00 88.12 81 ILE A CA 1
ATOM 552 C C . ILE A 1 81 ? 2.887 -0.575 1.585 1.00 88.12 81 ILE A C 1
ATOM 554 O O . ILE A 1 81 ? 3.807 0.240 1.519 1.00 88.12 81 ILE A O 1
ATOM 558 N N . PHE A 1 82 ? 2.597 -1.413 0.600 1.00 87.25 82 PHE A N 1
ATOM 559 C CA . PHE A 1 82 ? 3.230 -1.386 -0.709 1.00 87.25 82 PHE A CA 1
ATOM 560 C C . PHE A 1 82 ? 2.299 -0.715 -1.701 1.00 87.25 82 PHE A C 1
ATOM 562 O O . PHE A 1 82 ? 1.140 -1.095 -1.835 1.00 87.25 82 PHE A O 1
ATOM 569 N N . VAL A 1 83 ? 2.825 0.263 -2.424 1.00 88.56 83 VAL A N 1
ATOM 570 C CA . VAL A 1 83 ? 2.119 0.925 -3.513 1.00 88.56 83 VAL A CA 1
ATOM 571 C C . VAL A 1 83 ? 2.838 0.576 -4.799 1.00 88.56 83 VAL A C 1
ATOM 573 O O . VAL A 1 83 ? 3.967 1.014 -5.009 1.00 88.56 83 VAL A O 1
ATOM 576 N N . LEU A 1 84 ? 2.201 -0.210 -5.654 1.00 87.31 84 LEU A N 1
ATOM 577 C CA . LEU A 1 84 ? 2.742 -0.668 -6.929 1.00 87.31 84 LEU A CA 1
ATOM 578 C C . LEU A 1 84 ? 1.974 -0.035 -8.096 1.00 87.31 84 LEU A C 1
ATOM 580 O O . LEU A 1 84 ? 0.813 0.349 -7.935 1.00 87.31 84 LEU A O 1
ATOM 584 N N . PRO A 1 85 ? 2.602 0.125 -9.27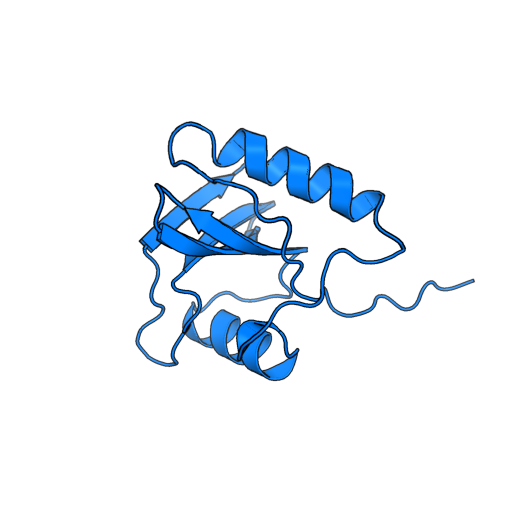0 1.00 85.12 85 PRO A N 1
ATOM 585 C CA . PRO A 1 85 ? 1.866 0.491 -10.472 1.00 85.12 85 PRO A CA 1
ATOM 586 C C . PRO A 1 85 ? 0.954 -0.672 -10.892 1.00 85.12 85 PRO A C 1
ATOM 588 O O . PRO A 1 85 ? 1.392 -1.819 -10.925 1.00 85.12 85 PRO A O 1
ATOM 591 N N . ALA A 1 86 ? -0.303 -0.379 -11.224 1.00 84.12 86 ALA A N 1
ATOM 592 C CA . ALA A 1 86 ? -1.232 -1.395 -11.711 1.00 84.12 86 ALA A CA 1
ATOM 593 C C . ALA A 1 86 ? -1.029 -1.654 -13.214 1.00 84.12 86 ALA A C 1
ATOM 595 O O . ALA A 1 86 ? -0.840 -0.716 -13.997 1.00 84.12 86 ALA A O 1
ATOM 596 N N . ALA A 1 87 ? -1.151 -2.914 -13.643 1.00 74.94 87 ALA A N 1
ATOM 597 C CA . ALA A 1 87 ? -1.245 -3.237 -15.065 1.00 74.94 87 ALA A CA 1
ATOM 598 C C . ALA A 1 87 ? -2.541 -2.633 -15.645 1.00 74.94 87 ALA A C 1
ATOM 600 O O . ALA A 1 87 ? -3.641 -2.973 -15.200 1.00 74.94 87 ALA A O 1
ATOM 601 N N . GLY A 1 88 ? -2.400 -1.714 -16.607 1.00 74.94 88 GLY A N 1
ATOM 602 C CA . GLY A 1 88 ? -3.518 -0.988 -17.230 1.00 74.94 88 GLY A CA 1
ATOM 603 C C . GLY A 1 88 ? -3.762 0.434 -16.706 1.00 74.94 88 GLY A C 1
ATOM 604 O O . GLY A 1 88 ? -4.715 1.071 -17.140 1.00 74.94 88 GLY A O 1
ATOM 605 N N . GLY A 1 89 ? -2.900 0.949 -15.823 1.00 79.69 89 GLY A N 1
ATOM 606 C CA . GLY A 1 89 ? -3.039 2.287 -15.241 1.00 79.69 89 GLY A CA 1
ATOM 607 C C . GLY A 1 89 ? -3.664 2.265 -13.845 1.00 79.69 89 GLY A C 1
ATOM 608 O O . GLY A 1 89 ? -4.317 1.301 -13.450 1.00 79.69 89 GLY A O 1
ATOM 609 N N . GLY A 1 90 ? -3.409 3.323 -13.076 1.00 85.50 90 GLY A N 1
ATOM 610 C CA . GLY A 1 90 ? -3.726 3.380 -11.649 1.00 85.50 90 GLY A CA 1
ATOM 611 C C . GLY A 1 90 ? -2.644 2.741 -10.776 1.00 85.50 90 GLY A C 1
ATOM 612 O O . GLY A 1 90 ? -1.481 2.595 -11.176 1.00 85.50 90 GLY A O 1
ATOM 613 N N . ARG A 1 91 ? -3.003 2.407 -9.536 1.00 87.94 91 ARG A N 1
ATOM 614 C CA . ARG A 1 91 ? -2.067 1.926 -8.509 1.00 87.94 91 ARG A CA 1
ATOM 615 C C . ARG A 1 91 ? -2.681 0.801 -7.703 1.00 87.94 91 ARG A C 1
ATOM 617 O O . ARG A 1 91 ? -3.861 0.827 -7.383 1.00 87.94 91 ARG A O 1
ATOM 624 N N . GLU A 1 92 ? -1.865 -0.153 -7.311 1.00 89.44 92 GLU A N 1
ATOM 625 C CA . GLU A 1 92 ? -2.253 -1.228 -6.412 1.00 89.44 92 GLU A CA 1
ATOM 626 C C . GLU A 1 92 ? -1.653 -0.986 -5.039 1.00 89.44 92 GLU A C 1
ATOM 628 O O . GLU A 1 92 ? -0.453 -0.750 -4.901 1.00 89.44 92 GLU A O 1
ATOM 633 N N . VAL A 1 93 ? -2.500 -1.032 -4.020 1.00 89.19 93 VAL A N 1
ATOM 634 C CA . VAL A 1 93 ? -2.105 -0.888 -2.627 1.00 89.19 93 VAL A CA 1
ATOM 635 C C . VAL A 1 93 ? -2.246 -2.239 -1.957 1.00 89.19 93 VAL A C 1
ATOM 637 O O . VAL A 1 93 ? -3.350 -2.762 -1.798 1.00 89.19 93 VAL A O 1
ATOM 640 N N . TRP A 1 94 ? -1.112 -2.774 -1.531 1.00 89.12 94 TRP A N 1
ATOM 641 C CA . TRP A 1 94 ? -1.007 -4.038 -0.828 1.00 89.12 94 TRP A CA 1
ATOM 642 C C . TRP A 1 94 ? -0.618 -3.765 0.616 1.00 89.12 94 TRP A C 1
ATOM 644 O O . TRP A 1 94 ? 0.401 -3.138 0.899 1.00 89.12 94 TRP A O 1
ATOM 654 N N . VAL A 1 95 ? -1.437 -4.241 1.541 1.00 89.38 95 VAL A N 1
ATOM 655 C CA . VAL A 1 95 ? -1.153 -4.206 2.971 1.00 89.38 95 VAL A CA 1
ATOM 656 C C . VAL A 1 95 ? -0.731 -5.600 3.377 1.00 89.38 95 VAL A C 1
ATOM 658 O O . VAL A 1 95 ? -1.548 -6.521 3.374 1.00 89.38 95 VAL A O 1
ATOM 661 N N . VAL A 1 96 ? 0.527 -5.752 3.765 1.00 87.25 96 VAL A N 1
ATOM 662 C CA . VAL A 1 96 ? 1.096 -7.049 4.135 1.00 87.25 96 VAL A CA 1
ATOM 663 C C . VAL A 1 96 ? 1.620 -7.035 5.561 1.00 87.25 96 VAL A C 1
ATOM 665 O O . VAL A 1 96 ? 1.898 -5.989 6.148 1.00 87.25 96 VAL A O 1
ATOM 668 N N . SER A 1 97 ? 1.776 -8.219 6.141 1.00 83.69 97 SER A N 1
ATOM 669 C CA . SER A 1 97 ? 2.516 -8.376 7.390 1.00 83.69 97 SER A CA 1
ATOM 670 C C . SER A 1 97 ? 3.964 -7.865 7.242 1.00 83.69 97 SER A C 1
ATOM 672 O O . SER A 1 97 ? 4.598 -8.142 6.221 1.00 83.69 97 SER A O 1
ATOM 674 N N . PRO A 1 98 ? 4.567 -7.238 8.273 1.00 77.56 98 PRO A N 1
ATOM 675 C CA . PRO A 1 98 ? 5.972 -6.810 8.245 1.00 77.56 98 PRO A CA 1
ATOM 676 C C . PRO A 1 98 ? 6.955 -7.972 8.047 1.00 77.56 98 PRO A C 1
ATOM 678 O O . PRO A 1 98 ? 8.118 -7.772 7.701 1.00 77.56 98 PRO A O 1
ATOM 681 N N . SER A 1 99 ? 6.499 -9.200 8.305 1.00 73.00 99 SER A N 1
ATOM 682 C CA . SER A 1 99 ? 7.278 -10.420 8.126 1.00 73.00 99 SER A CA 1
ATOM 683 C C . SER A 1 99 ? 7.326 -10.936 6.687 1.00 73.00 99 SER A C 1
ATOM 685 O O . SER A 1 99 ? 8.092 -11.878 6.486 1.00 73.00 99 SER A O 1
ATOM 687 N N . CYS A 1 100 ? 6.527 -10.361 5.768 1.00 70.75 100 CYS A N 1
ATOM 688 C CA . CYS A 1 100 ? 6.299 -10.746 4.365 1.00 70.75 100 CYS A CA 1
ATOM 689 C C . CYS A 1 100 ? 7.123 -11.961 3.919 1.00 70.75 100 CYS A C 1
ATOM 691 O O . CYS A 1 100 ? 8.306 -11.842 3.582 1.00 70.75 100 CYS A O 1
ATOM 693 N N . ARG A 1 101 ? 6.524 -13.152 4.041 1.00 63.81 101 ARG A N 1
ATOM 694 C CA . ARG A 1 101 ? 7.224 -14.420 3.829 1.00 63.81 101 ARG A CA 1
ATOM 695 C C . ARG A 1 101 ? 6.930 -14.953 2.422 1.00 63.81 101 ARG A C 1
ATOM 697 O O . ARG A 1 101 ? 5.783 -14.896 1.992 1.00 63.81 101 ARG A O 1
ATOM 704 N N . PRO A 1 102 ? 7.923 -15.536 1.733 1.00 51.78 102 PRO A N 1
ATOM 705 C CA . PRO A 1 102 ? 7.684 -16.246 0.480 1.00 51.78 102 PRO A CA 1
ATOM 706 C C . PRO A 1 102 ? 6.659 -17.378 0.666 1.00 51.78 102 PRO A C 1
ATOM 708 O O . PRO A 1 102 ? 6.774 -18.145 1.622 1.00 51.78 102 PRO A O 1
ATOM 711 N N . GLY A 1 103 ? 5.668 -17.479 -0.229 1.00 51.34 103 GLY A N 1
ATOM 712 C CA . GLY A 1 103 ? 4.645 -18.542 -0.230 1.00 51.34 103 GLY A CA 1
ATOM 713 C C . GLY A 1 103 ? 3.458 -18.332 0.721 1.00 51.34 103 GLY A C 1
ATOM 714 O O . GLY A 1 103 ? 2.540 -19.147 0.741 1.00 51.34 103 GLY A O 1
ATOM 715 N N . ALA A 1 104 ? 3.469 -17.252 1.502 1.00 57.53 104 ALA A N 1
ATOM 716 C CA . ALA A 1 104 ? 2.320 -16.749 2.238 1.00 57.53 104 ALA A CA 1
ATOM 717 C C . ALA A 1 104 ? 2.459 -15.230 2.289 1.00 57.53 104 ALA A C 1
ATOM 719 O O . ALA A 1 104 ? 3.101 -14.682 3.189 1.00 57.53 104 ALA A O 1
ATOM 720 N N . ASP A 1 105 ? 1.858 -14.565 1.308 1.00 60.22 105 ASP A N 1
ATOM 721 C CA . ASP A 1 105 ? 2.035 -13.143 0.991 1.00 60.22 105 ASP A CA 1
ATOM 722 C C . ASP A 1 105 ? 1.755 -12.243 2.209 1.00 60.22 105 ASP A C 1
ATOM 724 O O . ASP A 1 105 ? 2.163 -11.084 2.278 1.00 60.22 105 ASP A O 1
ATOM 728 N N . GLY A 1 106 ? 1.058 -12.790 3.214 1.00 67.69 106 GLY A N 1
ATOM 729 C CA . GLY A 1 106 ? 0.731 -12.100 4.451 1.00 67.69 106 GLY A CA 1
ATOM 730 C C . GLY A 1 106 ? -0.169 -10.901 4.186 1.00 67.69 106 GLY A C 1
ATOM 731 O O . GLY A 1 106 ? -0.252 -10.018 5.043 1.00 67.69 106 GLY A O 1
ATOM 732 N N . THR A 1 107 ? -0.795 -10.867 3.004 1.00 79.81 107 THR A N 1
ATOM 733 C CA . THR A 1 107 ? -1.710 -9.836 2.544 1.00 79.81 107 THR A CA 1
ATOM 734 C C . THR A 1 107 ? -2.899 -9.804 3.483 1.00 79.81 107 THR A C 1
ATOM 736 O O . THR A 1 107 ? -3.678 -10.748 3.589 1.00 79.81 107 THR A O 1
ATOM 739 N N . ARG A 1 108 ? -3.010 -8.698 4.207 1.00 83.94 108 ARG A N 1
ATOM 740 C CA . ARG A 1 108 ? -4.124 -8.388 5.101 1.00 83.94 108 ARG A CA 1
ATOM 741 C C . ARG A 1 108 ? -5.217 -7.624 4.375 1.00 83.94 108 ARG A C 1
ATOM 743 O O . ARG A 1 108 ? -6.382 -7.723 4.746 1.00 83.94 108 ARG A O 1
ATOM 750 N N . TYR A 1 109 ? -4.830 -6.826 3.386 1.00 86.12 109 TYR A N 1
ATOM 751 C CA . TYR A 1 109 ? -5.747 -6.020 2.602 1.00 86.12 109 TYR A CA 1
ATOM 752 C C . TYR A 1 109 ? -5.128 -5.679 1.248 1.00 86.12 109 TYR A C 1
ATOM 754 O O . TYR A 1 109 ? -3.923 -5.462 1.142 1.00 86.12 109 TYR A O 1
ATOM 762 N N . PHE A 1 110 ? -5.969 -5.614 0.225 1.00 87.19 110 PHE A N 1
ATOM 763 C CA . PHE A 1 110 ? -5.598 -5.207 -1.120 1.00 87.19 110 PHE A CA 1
ATOM 764 C C . PHE A 1 110 ? -6.671 -4.268 -1.659 1.00 87.19 110 PHE A C 1
ATOM 766 O O . PHE A 1 110 ? -7.865 -4.517 -1.485 1.00 87.19 110 PHE A O 1
ATOM 773 N N . THR A 1 111 ? -6.246 -3.194 -2.316 1.00 88.12 111 THR A N 1
ATOM 774 C CA . THR A 1 111 ? -7.148 -2.332 -3.076 1.00 88.12 111 THR A CA 1
ATOM 775 C C . THR A 1 111 ? -6.446 -1.751 -4.291 1.00 88.12 111 THR A C 1
ATOM 777 O O . THR A 1 111 ? -5.230 -1.553 -4.289 1.00 88.12 111 THR A O 1
ATOM 780 N N . ARG A 1 112 ? -7.220 -1.446 -5.331 1.00 85.69 112 ARG A N 1
ATOM 781 C CA . ARG A 1 112 ? -6.741 -0.743 -6.516 1.00 85.69 112 ARG A CA 1
ATOM 782 C C . ARG A 1 112 ? -7.281 0.680 -6.494 1.00 85.69 112 ARG A C 1
ATOM 784 O O . ARG A 1 112 ? -8.482 0.898 -6.371 1.00 85.69 112 ARG A O 1
ATOM 791 N N . LEU A 1 113 ? -6.374 1.638 -6.605 1.00 83.00 113 LEU A N 1
ATOM 792 C CA . LEU A 1 113 ? -6.681 3.046 -6.775 1.00 83.00 113 LEU A CA 1
ATOM 793 C C . LEU A 1 113 ? -6.662 3.382 -8.273 1.00 83.00 113 LEU A C 1
ATOM 795 O O . LEU A 1 113 ? -5.753 2.914 -8.969 1.00 83.00 113 LEU A O 1
ATOM 799 N N . PRO A 1 114 ? -7.633 4.165 -8.769 1.00 76.44 114 PRO A N 1
ATOM 800 C CA . PRO A 1 114 ? -7.583 4.709 -10.121 1.00 76.44 114 PRO A CA 1
ATOM 801 C C . PRO A 1 114 ? -6.422 5.702 -10.301 1.00 76.44 114 PRO A C 1
ATOM 803 O O . PRO A 1 114 ? -5.959 6.301 -9.297 1.00 76.44 114 PRO A O 1
#